Protein AF-A0A1C0S7F3-F1 (afdb_monomer_lite)

Structure (mmCIF, N/CA/C/O backbone):
data_AF-A0A1C0S7F3-F1
#
_entry.id   AF-A0A1C0S7F3-F1
#
loop_
_atom_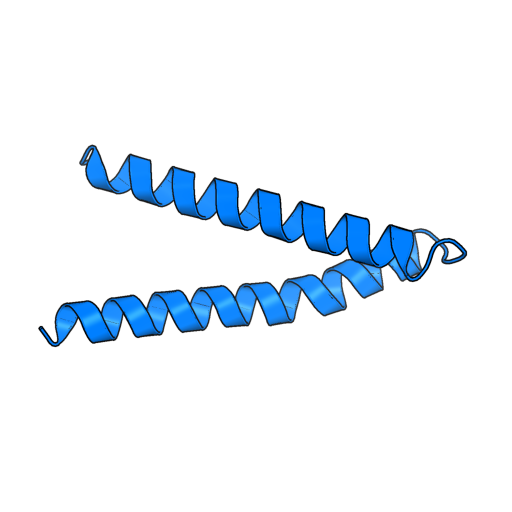site.group_PDB
_atom_site.id
_atom_site.type_symbol
_atom_site.label_atom_id
_atom_site.label_alt_id
_atom_site.label_comp_id
_atom_site.label_asym_id
_atom_site.label_entity_id
_atom_site.label_seq_id
_atom_site.pdbx_PDB_ins_code
_atom_site.Cartn_x
_atom_site.Cartn_y
_atom_site.Cartn_z
_atom_site.occupancy
_atom_site.B_iso_or_equiv
_atom_site.auth_seq_id
_atom_site.auth_comp_id
_atom_site.auth_asym_id
_atom_site.auth_atom_id
_atom_site.pdbx_PDB_model_num
ATOM 1 N N . MET A 1 1 ? -0.579 10.258 27.683 1.00 50.22 1 MET A N 1
ATOM 2 C CA . MET A 1 1 ? -1.158 9.360 26.655 1.00 50.22 1 MET A CA 1
ATOM 3 C C . MET A 1 1 ? -1.567 8.060 27.327 1.00 50.22 1 MET A C 1
ATOM 5 O O . MET A 1 1 ? -0.745 7.488 28.028 1.00 50.22 1 MET A O 1
ATOM 9 N N . SER A 1 2 ? -2.820 7.624 27.173 1.00 55.00 2 SER A N 1
ATOM 10 C CA . SER A 1 2 ? -3.279 6.334 27.714 1.00 55.00 2 SER A CA 1
ATOM 11 C C . SER A 1 2 ? -2.577 5.183 26.983 1.00 55.00 2 SER A C 1
ATOM 13 O O . SER A 1 2 ? -2.445 5.226 25.760 1.00 55.00 2 SER A O 1
ATOM 15 N N . GLU A 1 3 ? -2.142 4.151 27.709 1.00 61.84 3 GLU A N 1
ATOM 16 C CA . GLU A 1 3 ? -1.423 2.977 27.181 1.00 61.84 3 GLU A CA 1
ATOM 17 C C . GLU A 1 3 ? -2.159 2.291 26.007 1.00 61.84 3 GLU A C 1
ATOM 19 O O . GLU A 1 3 ? -1.539 1.730 25.104 1.00 61.84 3 GLU A O 1
ATOM 24 N N . LYS A 1 4 ? -3.493 2.417 25.969 1.00 59.88 4 LYS A N 1
ATOM 25 C CA . LYS A 1 4 ? -4.367 1.910 24.902 1.00 59.88 4 LYS A CA 1
ATOM 26 C C . LYS A 1 4 ? -4.193 2.651 23.563 1.00 59.88 4 LYS A C 1
ATOM 28 O O . LYS A 1 4 ? -4.294 2.019 22.518 1.00 59.88 4 LYS A O 1
ATOM 33 N N . SER A 1 5 ? -3.882 3.954 23.586 1.00 62.03 5 SER A N 1
ATOM 34 C CA . SER A 1 5 ? -3.597 4.765 22.380 1.00 62.03 5 SER A CA 1
ATOM 35 C C . SER A 1 5 ? -2.313 4.299 21.701 1.00 62.03 5 SER A C 1
ATOM 37 O O . SER A 1 5 ? -2.277 4.064 20.499 1.00 62.03 5 SER A O 1
ATOM 39 N N . ARG A 1 6 ? -1.277 4.044 22.508 1.00 68.25 6 ARG A N 1
ATOM 40 C CA . ARG A 1 6 ? 0.060 3.674 22.033 1.00 68.25 6 ARG A CA 1
ATOM 41 C C . ARG A 1 6 ? 0.073 2.316 21.325 1.00 68.25 6 ARG A C 1
ATOM 43 O O . ARG A 1 6 ? 0.758 2.145 20.325 1.00 68.25 6 ARG A O 1
ATOM 50 N N . LYS A 1 7 ? -0.710 1.353 21.828 1.00 71.62 7 LYS A N 1
ATOM 51 C CA . LYS A 1 7 ? -0.866 0.029 21.200 1.00 71.62 7 LYS A CA 1
ATOM 52 C C . LYS A 1 7 ? -1.610 0.113 19.865 1.00 71.62 7 LYS A C 1
ATOM 54 O O . LYS A 1 7 ? -1.241 -0.598 18.941 1.00 71.62 7 LYS A O 1
ATOM 59 N N . SER A 1 8 ? -2.614 0.986 19.758 1.00 73.06 8 SER A N 1
ATOM 60 C CA . SER A 1 8 ? -3.350 1.213 18.506 1.00 73.06 8 SER A CA 1
ATOM 61 C C . SER A 1 8 ? -2.484 1.890 17.444 1.00 73.06 8 SER A C 1
ATOM 63 O O . SER A 1 8 ? -2.511 1.467 16.297 1.00 73.06 8 SER A O 1
ATOM 65 N N . GLU A 1 9 ? -1.696 2.897 17.829 1.00 76.31 9 GLU A N 1
ATOM 66 C CA . GLU A 1 9 ? -0.768 3.600 16.928 1.00 76.31 9 GLU A CA 1
ATOM 67 C C . GLU A 1 9 ? 0.320 2.662 16.389 1.00 76.31 9 GLU A C 1
ATOM 69 O O . GLU A 1 9 ? 0.636 2.691 15.204 1.00 76.31 9 GLU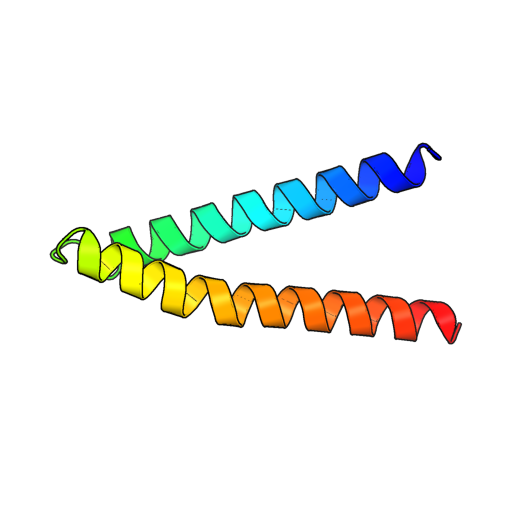 A O 1
ATOM 74 N N . LEU A 1 10 ? 0.861 1.780 17.237 1.00 83.00 10 LEU A N 1
ATOM 75 C CA . LEU A 1 10 ? 1.820 0.761 16.800 1.00 83.00 10 LEU A CA 1
ATOM 7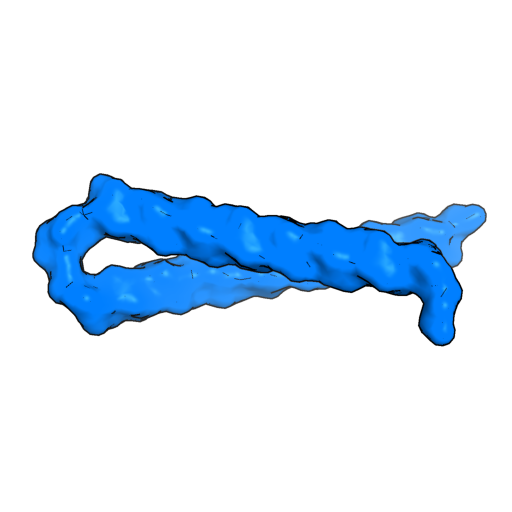6 C C . LEU A 1 10 ? 1.191 -0.259 15.848 1.00 83.00 10 LEU A C 1
ATOM 78 O O . LEU A 1 10 ? 1.839 -0.683 14.897 1.00 83.00 10 LEU A O 1
ATOM 82 N N . LEU A 1 11 ? -0.061 -0.651 16.090 1.00 80.56 11 LEU A N 1
ATOM 83 C CA . LEU A 1 11 ? -0.794 -1.556 15.206 1.00 80.56 11 LEU A CA 1
ATOM 84 C C . LEU A 1 11 ? -1.060 -0.916 13.841 1.00 80.56 11 LEU A C 1
ATOM 86 O O . LEU A 1 11 ? -0.800 -1.559 12.830 1.00 80.56 11 LEU A O 1
ATOM 90 N N . GLU A 1 12 ? -1.521 0.338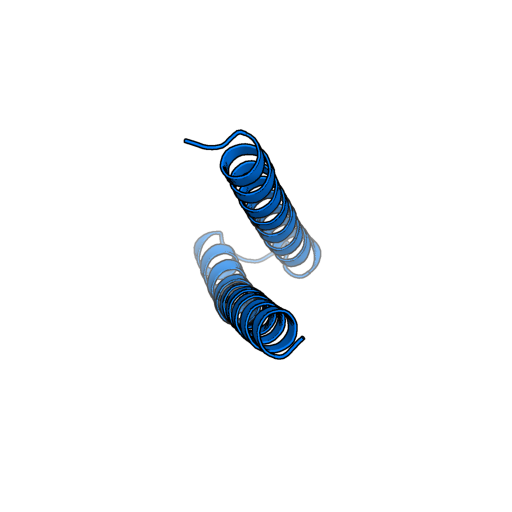 13.810 1.00 79.56 12 GLU A N 1
ATOM 91 C CA . GLU A 1 12 ? -1.688 1.098 12.563 1.00 79.56 12 GLU A CA 1
ATOM 92 C C . GLU A 1 12 ? -0.349 1.208 11.814 1.00 79.56 12 GLU A C 1
ATOM 94 O O . GLU A 1 12 ? -0.290 0.881 10.633 1.00 79.56 12 GLU A O 1
ATOM 99 N N . LEU A 1 13 ? 0.751 1.522 12.510 1.00 83.38 13 LEU A N 1
ATOM 100 C CA . LEU A 1 13 ? 2.081 1.611 11.898 1.00 83.38 13 LEU A CA 1
ATOM 101 C C . LEU A 1 13 ? 2.566 0.277 11.308 1.00 83.38 13 LEU A C 1
ATOM 103 O O . LEU A 1 13 ? 3.129 0.249 10.215 1.00 83.38 13 LEU A O 1
ATOM 107 N N . VAL A 1 14 ? 2.372 -0.836 12.022 1.00 86.94 14 VAL A N 1
ATOM 108 C CA . VAL A 1 14 ? 2.766 -2.172 11.544 1.00 86.94 14 VAL A CA 1
ATOM 109 C C . VAL A 1 14 ? 1.920 -2.594 10.347 1.00 86.94 14 VAL A C 1
ATOM 111 O O . VAL A 1 14 ? 2.453 -3.182 9.406 1.00 86.94 14 VAL A O 1
ATOM 114 N N . VAL A 1 15 ? 0.622 -2.285 10.361 1.00 84.81 15 VAL A N 1
ATOM 115 C CA . VAL A 1 15 ? -0.269 -2.542 9.225 1.00 84.81 15 VAL A CA 1
ATOM 116 C C . VAL A 1 15 ? 0.169 -1.724 8.014 1.00 84.81 15 VAL A C 1
ATOM 118 O O . VAL A 1 15 ? 0.309 -2.299 6.939 1.00 84.81 15 VAL A O 1
ATOM 121 N N . ASP A 1 16 ? 0.472 -0.437 8.187 1.00 82.38 16 ASP A N 1
ATOM 122 C CA . ASP A 1 16 ? 0.937 0.428 7.099 1.00 82.38 16 ASP A CA 1
ATOM 123 C C . ASP A 1 16 ? 2.279 -0.044 6.522 1.00 82.38 16 ASP A C 1
ATOM 125 O O . ASP A 1 16 ? 2.432 -0.145 5.302 1.00 82.38 16 ASP A O 1
ATOM 129 N N . LEU A 1 17 ? 3.239 -0.411 7.379 1.00 87.75 17 LEU A N 1
ATOM 130 C CA . LEU A 1 17 ? 4.531 -0.961 6.954 1.00 87.75 17 LEU A CA 1
ATOM 131 C C . LEU A 1 17 ? 4.375 -2.298 6.224 1.00 87.75 17 LEU A C 1
ATOM 133 O O . LEU A 1 17 ? 4.978 -2.501 5.169 1.00 87.75 17 LEU A O 1
ATOM 137 N N . GLY A 1 18 ? 3.560 -3.205 6.767 1.00 89.31 18 GLY A N 1
ATOM 138 C CA . GLY A 1 18 ? 3.300 -4.508 6.161 1.00 89.31 18 GLY A CA 1
ATOM 139 C C . GLY A 1 18 ? 2.607 -4.380 4.807 1.00 89.31 18 GLY A C 1
ATOM 140 O O . GLY A 1 18 ? 2.976 -5.063 3.852 1.00 89.31 18 GLY A O 1
ATOM 141 N N . LEU A 1 19 ? 1.648 -3.461 4.700 1.00 87.00 19 LEU A N 1
ATOM 142 C CA . LEU A 1 19 ? 0.925 -3.186 3.467 1.00 87.00 19 LEU A CA 1
ATOM 143 C C . LEU A 1 19 ? 1.835 -2.560 2.407 1.00 87.00 19 LEU A C 1
ATOM 145 O O . LEU A 1 19 ? 1.842 -3.015 1.265 1.00 87.00 19 LEU A O 1
ATOM 149 N N . GLY A 1 20 ? 2.641 -1.566 2.789 1.00 86.12 20 GLY A N 1
ATOM 150 C CA . GLY A 1 20 ? 3.625 -0.948 1.902 1.00 86.12 20 GLY A CA 1
ATOM 151 C C . GLY A 1 20 ? 4.629 -1.971 1.374 1.00 86.12 20 GLY A C 1
ATOM 152 O O . GLY A 1 20 ? 4.847 -2.056 0.167 1.00 86.12 20 GLY A O 1
ATOM 153 N N . PHE A 1 21 ? 5.166 -2.818 2.257 1.00 91.25 21 PHE A N 1
ATOM 154 C CA . PHE A 1 21 ? 6.058 -3.906 1.862 1.00 91.25 21 PHE A CA 1
ATOM 155 C C . PHE A 1 21 ? 5.385 -4.878 0.887 1.00 91.25 21 PHE A C 1
ATOM 157 O O . PHE A 1 21 ? 5.978 -5.236 -0.129 1.00 91.25 21 PHE A O 1
ATOM 164 N N . LEU A 1 22 ? 4.134 -5.270 1.148 1.00 91.12 22 LEU A N 1
ATOM 165 C CA . LEU A 1 22 ? 3.387 -6.172 0.273 1.00 91.12 22 LEU A CA 1
ATOM 166 C C . LEU A 1 22 ? 3.187 -5.576 -1.127 1.00 91.12 22 LEU A C 1
ATOM 168 O O . LEU A 1 22 ? 3.396 -6.274 -2.116 1.00 91.12 22 LEU A O 1
ATOM 172 N N . VAL A 1 23 ? 2.823 -4.292 -1.218 1.00 89.31 23 VAL A N 1
ATOM 173 C CA . VAL A 1 23 ? 2.636 -3.598 -2.502 1.00 89.31 23 VAL A CA 1
ATOM 174 C C . VAL A 1 23 ? 3.951 -3.516 -3.275 1.00 89.31 23 VAL A C 1
ATOM 176 O O . VAL A 1 23 ? 3.968 -3.811 -4.467 1.00 89.31 23 VAL A O 1
ATOM 179 N N . ILE A 1 24 ? 5.058 -3.182 -2.604 1.00 89.38 24 ILE A N 1
ATOM 180 C CA . ILE A 1 24 ? 6.386 -3.139 -3.232 1.00 89.38 24 ILE A CA 1
ATOM 181 C C . ILE A 1 24 ? 6.752 -4.517 -3.788 1.00 89.38 24 ILE A C 1
ATOM 183 O O . ILE A 1 24 ? 7.038 -4.644 -4.975 1.00 89.38 24 ILE A O 1
ATOM 187 N N . ARG A 1 25 ? 6.663 -5.566 -2.961 1.00 91.31 25 ARG A N 1
ATOM 188 C CA . ARG A 1 25 ? 6.986 -6.940 -3.375 1.00 91.31 25 ARG A CA 1
ATOM 189 C C . ARG A 1 25 ? 6.082 -7.437 -4.495 1.00 91.31 25 ARG A C 1
ATOM 191 O O . ARG A 1 25 ? 6.552 -8.143 -5.382 1.00 91.31 25 ARG A O 1
ATOM 198 N N . PHE A 1 26 ? 4.804 -7.069 -4.470 1.00 91.25 26 PHE A N 1
ATOM 199 C CA . PHE A 1 26 ? 3.868 -7.390 -5.539 1.00 91.25 26 PHE A CA 1
ATOM 200 C C . PHE A 1 26 ? 4.283 -6.737 -6.859 1.00 91.25 26 PHE A C 1
ATOM 202 O O . PHE A 1 26 ? 4.324 -7.423 -7.875 1.00 91.25 26 PHE A O 1
ATOM 209 N N . VAL A 1 27 ? 4.629 -5.446 -6.851 1.00 90.06 27 VAL A N 1
ATOM 210 C CA . VAL A 1 27 ? 5.054 -4.733 -8.065 1.00 90.06 27 VAL A CA 1
ATOM 211 C C . VAL A 1 27 ? 6.387 -5.264 -8.584 1.00 90.06 27 VAL A C 1
ATOM 213 O O . VAL A 1 27 ? 6.493 -5.521 -9.779 1.00 90.06 27 VAL A O 1
ATOM 216 N N . GLU A 1 28 ? 7.369 -5.495 -7.708 1.00 89.31 28 GLU A N 1
ATOM 217 C CA . GLU A 1 28 ? 8.652 -6.111 -8.079 1.00 89.31 28 GLU A CA 1
ATOM 218 C C . GLU A 1 28 ? 8.457 -7.489 -8.724 1.00 89.31 28 GLU A C 1
ATOM 220 O O . GLU A 1 28 ? 9.121 -7.818 -9.703 1.00 89.31 28 GLU A O 1
ATOM 225 N N . HIS A 1 29 ? 7.540 -8.298 -8.185 1.00 91.00 29 HIS A N 1
ATOM 226 C CA . HIS A 1 29 ? 7.285 -9.645 -8.685 1.00 91.00 29 HIS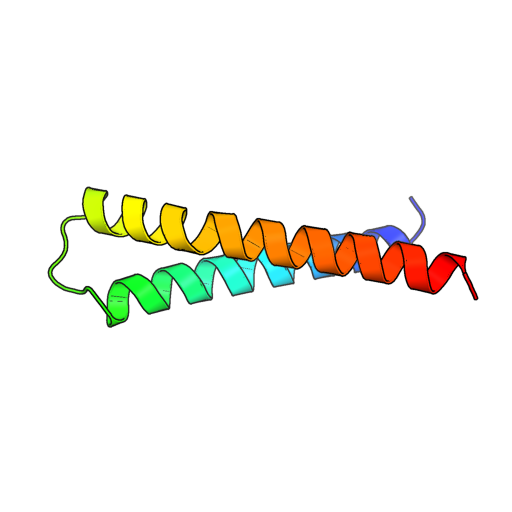 A CA 1
ATOM 227 C C . HIS A 1 29 ? 6.457 -9.662 -9.976 1.00 91.00 29 HIS A C 1
ATOM 229 O O . HIS A 1 29 ? 6.741 -10.450 -10.875 1.00 91.00 29 HIS A O 1
ATOM 235 N N . ALA A 1 30 ? 5.434 -8.812 -10.078 1.00 90.25 30 ALA A N 1
ATOM 236 C CA . ALA A 1 30 ? 4.540 -8.759 -11.233 1.00 90.25 30 ALA A CA 1
ATOM 237 C C . ALA A 1 30 ? 5.148 -7.998 -12.422 1.00 90.25 30 ALA A C 1
ATOM 239 O O . ALA A 1 30 ? 4.803 -8.276 -13.570 1.00 90.25 30 ALA A O 1
ATOM 240 N N . PHE A 1 31 ? 6.049 -7.047 -12.157 1.00 89.56 31 PHE A N 1
ATOM 241 C CA . PHE A 1 31 ? 6.646 -6.168 -13.162 1.00 89.56 31 PHE A CA 1
ATOM 242 C C . PHE A 1 31 ? 8.177 -6.039 -12.998 1.00 89.56 31 PHE A C 1
ATOM 244 O O . PHE A 1 31 ? 8.690 -4.930 -12.794 1.00 89.56 31 PHE A O 1
ATOM 251 N N . PRO A 1 32 ? 8.928 -7.152 -13.109 1.00 86.06 32 PRO A N 1
ATOM 252 C CA . PRO A 1 32 ? 10.368 -7.169 -12.842 1.00 86.06 32 PRO A CA 1
ATOM 253 C C . PRO A 1 32 ? 11.186 -6.357 -13.858 1.00 86.06 32 PRO A C 1
ATOM 255 O O . PRO A 1 32 ? 12.197 -5.768 -13.496 1.00 86.06 32 PRO A O 1
ATOM 258 N N . GLU A 1 33 ? 10.723 -6.270 -15.107 1.00 91.44 33 GLU A N 1
ATOM 259 C CA . GLU A 1 33 ? 11.427 -5.602 -16.217 1.00 91.44 33 GLU A CA 1
ATOM 260 C C . GLU A 1 33 ? 11.175 -4.084 -16.289 1.00 91.44 33 GLU A C 1
ATOM 262 O O . GLU A 1 33 ? 11.664 -3.397 -17.187 1.00 91.44 33 GLU A O 1
ATOM 267 N N . GLN A 1 34 ? 10.358 -3.539 -15.384 1.00 89.69 34 GLN A N 1
ATOM 268 C CA . GLN A 1 34 ? 10.018 -2.121 -15.410 1.00 89.69 34 GLN A CA 1
ATOM 269 C C . GLN A 1 34 ? 11.147 -1.263 -14.847 1.00 89.69 34 GLN A C 1
ATOM 271 O O . GLN A 1 34 ? 11.781 -1.589 -13.846 1.00 89.69 34 GLN A O 1
ATOM 276 N N . THR A 1 35 ? 11.342 -0.093 -15.452 1.00 91.75 35 THR A N 1
ATOM 277 C CA . THR A 1 35 ? 12.265 0.908 -14.906 1.00 91.75 35 THR A CA 1
ATOM 278 C C . THR A 1 35 ? 11.793 1.397 -13.536 1.00 91.75 35 THR A C 1
ATOM 280 O O . THR A 1 35 ? 10.593 1.438 -13.252 1.00 91.75 35 THR A O 1
ATOM 283 N N . PHE A 1 36 ? 12.738 1.833 -12.697 1.00 87.69 36 PHE A N 1
ATOM 284 C CA . PHE A 1 36 ? 12.465 2.290 -11.330 1.00 87.69 36 PHE A CA 1
ATOM 285 C C . PHE A 1 36 ? 11.320 3.314 -11.244 1.00 87.69 36 PHE A C 1
ATOM 287 O O . PHE A 1 36 ? 10.456 3.209 -10.378 1.00 87.69 36 PHE A O 1
ATOM 294 N N . LEU A 1 37 ? 11.264 4.279 -12.171 1.00 91.81 37 LEU A N 1
ATOM 295 C CA . LEU A 1 37 ? 10.203 5.292 -12.200 1.00 91.81 37 LEU A CA 1
ATOM 296 C C . LEU A 1 37 ? 8.819 4.691 -12.467 1.00 91.81 37 LEU A C 1
ATOM 298 O O . LEU A 1 37 ? 7.835 5.128 -11.872 1.00 91.81 37 LEU A O 1
ATOM 302 N N . VAL A 1 38 ? 8.735 3.679 -13.332 1.00 91.12 38 VAL A N 1
ATOM 303 C CA . VAL A 1 38 ? 7.472 2.996 -13.633 1.00 91.12 38 VAL A CA 1
ATOM 304 C C . VAL A 1 38 ? 7.048 2.119 -12.458 1.00 91.12 38 VAL A C 1
ATOM 306 O O . VAL A 1 38 ? 5.879 2.140 -12.082 1.00 91.12 38 VAL A O 1
ATOM 309 N N . GLN A 1 39 ? 7.986 1.419 -11.816 1.00 88.75 39 GLN A N 1
ATOM 310 C CA . GLN A 1 39 ? 7.699 0.669 -10.590 1.00 88.75 39 GLN A CA 1
ATOM 311 C C . GLN A 1 39 ? 7.204 1.589 -9.472 1.00 88.75 39 GLN A C 1
ATOM 313 O O . GLN A 1 39 ? 6.195 1.291 -8.838 1.00 88.75 39 GLN A O 1
ATOM 318 N N . LEU A 1 40 ? 7.844 2.744 -9.275 1.00 89.75 40 LEU A N 1
ATOM 319 C CA . LEU A 1 40 ? 7.406 3.736 -8.295 1.00 89.75 40 LEU A CA 1
ATOM 320 C C . LEU A 1 40 ? 5.996 4.256 -8.607 1.00 89.75 40 LEU A C 1
ATOM 322 O O . LEU A 1 40 ? 5.164 4.355 -7.705 1.00 89.75 40 LEU A O 1
ATOM 326 N N . ALA A 1 41 ? 5.701 4.542 -9.878 1.00 92.25 41 ALA A N 1
ATOM 327 C CA . ALA A 1 41 ? 4.368 4.958 -10.303 1.00 92.25 41 ALA A CA 1
ATOM 328 C C . ALA A 1 41 ? 3.314 3.868 -10.045 1.00 92.25 41 ALA A C 1
ATOM 330 O O . ALA A 1 41 ? 2.228 4.180 -9.562 1.00 92.25 41 ALA A O 1
ATOM 331 N N . LEU A 1 42 ? 3.637 2.596 -10.301 1.00 90.62 42 LEU A N 1
ATOM 332 C CA . LEU A 1 42 ? 2.762 1.455 -10.015 1.00 90.62 42 LEU A CA 1
ATOM 333 C C . LEU A 1 42 ? 2.540 1.264 -8.510 1.00 90.62 42 LEU A C 1
ATOM 335 O O . LEU A 1 42 ? 1.406 1.059 -8.081 1.00 90.62 42 LEU A O 1
ATOM 339 N N . ILE A 1 43 ? 3.595 1.385 -7.701 1.00 89.69 43 ILE A N 1
ATOM 340 C CA . ILE A 1 43 ? 3.500 1.321 -6.238 1.00 89.69 43 ILE A CA 1
ATOM 341 C C . ILE A 1 43 ? 2.577 2.425 -5.732 1.00 89.69 43 ILE A C 1
ATOM 343 O O . ILE A 1 43 ? 1.672 2.137 -4.958 1.00 89.69 43 ILE A O 1
ATOM 347 N N . LEU A 1 44 ? 2.748 3.667 -6.191 1.00 89.56 44 LEU A N 1
ATOM 348 C CA . LEU A 1 44 ? 1.869 4.777 -5.813 1.00 89.56 44 LEU A CA 1
ATOM 349 C C . LEU A 1 44 ? 0.426 4.541 -6.274 1.00 89.56 44 LEU A C 1
ATOM 351 O O . LEU A 1 44 ? -0.507 4.738 -5.495 1.00 89.56 44 LEU A O 1
ATOM 355 N N . LEU A 1 45 ? 0.243 4.065 -7.508 1.00 91.81 45 LEU A N 1
ATOM 356 C CA . LEU A 1 45 ? -1.070 3.770 -8.079 1.00 91.81 45 LEU A CA 1
ATOM 357 C C . LEU A 1 45 ? -1.833 2.711 -7.273 1.00 91.81 45 LEU A C 1
ATOM 359 O O . LEU A 1 45 ? -3.053 2.794 -7.184 1.00 91.81 45 LEU A O 1
ATOM 363 N N . ILE A 1 46 ? -1.135 1.739 -6.681 1.00 88.25 46 ILE A N 1
ATOM 364 C CA . ILE A 1 46 ? -1.739 0.666 -5.880 1.00 88.25 46 ILE A CA 1
ATOM 365 C C . ILE A 1 46 ? -1.852 1.073 -4.404 1.00 88.25 46 ILE A C 1
ATOM 367 O O . ILE A 1 46 ? -2.896 0.881 -3.785 1.00 88.25 46 ILE A O 1
ATOM 371 N N . ALA A 1 47 ? -0.808 1.665 -3.825 1.00 85.81 47 ALA A N 1
ATOM 372 C CA . ALA A 1 47 ? -0.766 2.013 -2.408 1.00 85.81 47 ALA A CA 1
ATOM 373 C C . ALA A 1 47 ? -1.808 3.078 -2.036 1.00 85.81 47 ALA A C 1
ATOM 375 O O . ALA A 1 47 ? -2.426 2.977 -0.979 1.00 85.81 47 ALA A O 1
ATOM 376 N N . VAL A 1 48 ? -2.052 4.066 -2.905 1.00 87.94 48 VAL A N 1
ATOM 377 C CA . VAL A 1 48 ? -3.030 5.141 -2.658 1.00 87.94 48 VAL A CA 1
ATOM 378 C C 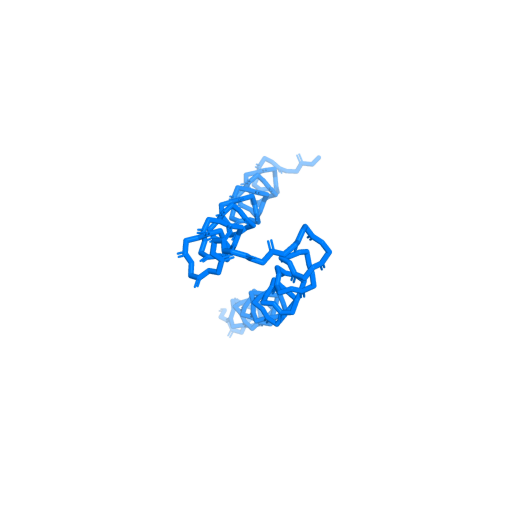. VAL A 1 48 ? -4.465 4.614 -2.477 1.00 87.94 48 VAL A C 1
ATOM 380 O O . VAL A 1 48 ? -5.060 4.890 -1.432 1.00 87.94 48 VAL A O 1
ATOM 383 N N . PRO A 1 49 ? -5.060 3.854 -3.420 1.00 88.19 49 PRO A N 1
ATOM 384 C CA . PRO A 1 49 ? -6.415 3.334 -3.250 1.00 88.19 49 PRO A CA 1
ATOM 385 C C . PRO A 1 49 ? -6.519 2.339 -2.092 1.00 88.19 49 PRO A C 1
ATOM 387 O O . PRO A 1 49 ? -7.531 2.333 -1.392 1.00 88.19 49 PRO A O 1
ATOM 390 N N . VAL A 1 50 ? -5.477 1.542 -1.840 1.00 86.44 50 VAL A N 1
ATOM 391 C CA . VAL A 1 50 ? -5.460 0.612 -0.703 1.00 86.44 50 VAL A CA 1
ATOM 392 C C . VAL A 1 50 ? -5.428 1.376 0.627 1.00 86.44 50 VAL A C 1
ATOM 394 O O . VAL A 1 50 ? -6.237 1.090 1.508 1.00 86.44 50 VAL A O 1
ATOM 397 N N . GLY A 1 51 ? -4.577 2.396 0.763 1.00 83.81 51 GLY A N 1
ATOM 398 C CA . GLY A 1 51 ? -4.528 3.250 1.954 1.00 83.81 51 GLY A CA 1
ATOM 399 C C . GLY A 1 51 ? -5.848 3.988 2.202 1.00 83.81 51 GLY A C 1
ATOM 400 O O . GLY A 1 51 ? -6.344 4.027 3.330 1.00 83.81 51 GLY A O 1
ATOM 401 N N . LEU A 1 52 ? -6.486 4.495 1.139 1.00 86.12 52 LEU A N 1
ATOM 402 C CA . LEU A 1 52 ? -7.826 5.088 1.217 1.00 86.12 52 LEU A CA 1
ATOM 403 C C . LEU A 1 52 ? -8.884 4.078 1.678 1.00 86.12 52 LEU A C 1
ATOM 405 O O . LEU A 1 52 ? -9.731 4.419 2.508 1.00 86.12 52 LEU A O 1
ATOM 409 N N . ALA A 1 53 ? -8.833 2.841 1.178 1.00 86.25 53 ALA A N 1
ATOM 410 C CA . ALA A 1 53 ? -9.749 1.780 1.583 1.00 86.25 53 ALA A CA 1
ATOM 411 C C . ALA A 1 53 ? -9.576 1.422 3.066 1.00 86.25 53 ALA A C 1
ATOM 413 O O . ALA A 1 53 ? -10.565 1.374 3.798 1.00 86.25 53 ALA A O 1
ATOM 414 N N . VAL A 1 54 ? -8.336 1.257 3.539 1.00 84.00 54 VAL A N 1
ATOM 415 C CA . VAL A 1 54 ? -8.036 1.009 4.960 1.00 84.00 54 VAL A CA 1
ATOM 416 C C . VAL A 1 54 ? -8.552 2.156 5.828 1.00 84.00 54 VAL A C 1
ATOM 418 O O . VAL A 1 54 ? -9.259 1.920 6.810 1.00 84.00 54 VAL A O 1
ATOM 421 N N . HIS A 1 55 ? -8.293 3.404 5.432 1.00 83.75 55 HIS A N 1
ATOM 422 C CA . HIS A 1 55 ? -8.780 4.574 6.159 1.00 83.75 55 HIS A CA 1
ATOM 423 C C . HIS A 1 55 ? -10.317 4.625 6.220 1.00 83.75 55 HIS A C 1
ATOM 425 O O . HIS A 1 55 ? -10.900 4.905 7.272 1.00 83.75 55 HIS A O 1
ATOM 431 N N . ALA A 1 56 ? -10.995 4.316 5.110 1.00 86.25 56 ALA A N 1
ATOM 432 C CA . ALA A 1 56 ? -12.452 4.253 5.054 1.00 86.25 56 ALA A CA 1
ATOM 433 C C . ALA A 1 56 ? -13.016 3.147 5.961 1.00 86.25 56 ALA A C 1
ATOM 435 O O . ALA A 1 56 ? -13.974 3.396 6.698 1.00 86.25 56 ALA A O 1
ATOM 436 N N . VAL A 1 57 ? -12.397 1.961 5.963 1.00 86.50 57 VAL A N 1
ATOM 437 C CA . VAL A 1 57 ? -12.772 0.834 6.830 1.00 86.50 57 VAL A CA 1
ATOM 438 C C . VAL A 1 57 ? -12.579 1.189 8.302 1.00 86.50 57 VAL A C 1
ATOM 440 O O . VAL A 1 57 ? -13.495 0.983 9.094 1.00 86.50 57 VAL A O 1
ATOM 443 N N . LEU A 1 58 ? -11.450 1.799 8.676 1.00 83.69 58 LEU A N 1
ATOM 444 C CA . LEU A 1 58 ? -11.204 2.258 10.048 1.00 83.69 58 LEU A CA 1
ATOM 445 C C . LEU A 1 58 ? -12.236 3.303 10.487 1.00 83.69 58 LEU A C 1
ATOM 447 O O . LEU A 1 58 ? -12.786 3.222 11.588 1.00 83.69 58 LEU A O 1
ATOM 451 N N . LYS A 1 59 ? -12.558 4.266 9.616 1.00 85.31 59 LYS A N 1
ATOM 452 C CA . LYS A 1 59 ? -13.585 5.282 9.883 1.00 85.31 59 LYS A CA 1
ATOM 453 C C . LYS A 1 59 ? -14.974 4.660 10.046 1.00 85.31 59 LYS A C 1
ATOM 455 O O . LYS A 1 59 ? -15.733 5.079 10.924 1.00 85.31 59 LYS A O 1
ATOM 460 N N . LEU A 1 60 ? -15.305 3.658 9.232 1.00 86.12 60 LEU A N 1
ATOM 461 C CA . LEU A 1 60 ? -16.564 2.922 9.324 1.00 86.12 60 LEU A CA 1
ATOM 462 C C . LEU A 1 60 ? -16.633 2.093 10.613 1.00 86.12 60 LEU A C 1
ATOM 464 O O . LEU A 1 60 ? -17.632 2.168 11.325 1.00 86.12 60 LEU A O 1
ATOM 468 N N . ALA A 1 61 ? -15.557 1.383 10.957 1.00 83.69 61 ALA A N 1
ATOM 469 C CA . ALA A 1 61 ? -15.442 0.605 12.185 1.00 83.69 61 ALA A CA 1
ATOM 470 C C . ALA A 1 61 ? -15.592 1.493 13.428 1.00 83.69 61 ALA A C 1
ATOM 472 O O . ALA A 1 61 ? -16.360 1.155 14.325 1.00 83.69 61 ALA A O 1
ATOM 473 N N . ARG A 1 62 ? -14.955 2.676 13.453 1.00 80.81 62 ARG A N 1
ATOM 474 C CA . ARG A 1 62 ? -15.126 3.660 14.540 1.00 80.81 62 ARG A CA 1
ATOM 475 C C . ARG A 1 62 ? -16.583 4.118 14.679 1.00 80.81 62 ARG A C 1
ATOM 477 O O . ARG A 1 62 ? -17.090 4.179 15.795 1.00 80.81 62 ARG A O 1
ATOM 484 N N . ARG A 1 63 ? -17.280 4.393 13.568 1.00 80.81 63 ARG A N 1
ATOM 485 C CA . ARG A 1 63 ? -18.714 4.752 13.589 1.00 80.81 63 ARG A CA 1
ATOM 486 C C . ARG A 1 63 ? -19.602 3.605 14.069 1.00 80.81 63 ARG A C 1
ATOM 488 O O . ARG A 1 63 ? -20.551 3.850 14.806 1.00 80.81 63 ARG A O 1
ATOM 495 N N . ALA A 1 64 ? -19.311 2.374 13.653 1.00 80.00 64 ALA A N 1
ATOM 496 C CA . ALA A 1 64 ? -20.043 1.189 14.094 1.00 80.00 64 ALA A CA 1
ATOM 497 C C . ALA A 1 64 ? -19.843 0.929 15.595 1.00 80.00 64 ALA A C 1
ATOM 499 O O . ALA A 1 64 ? -20.797 0.578 16.283 1.00 80.00 64 ALA A O 1
ATOM 500 N N . LEU A 1 65 ? -18.633 1.174 16.107 1.00 77.00 65 LEU A N 1
ATOM 501 C CA . LEU A 1 65 ? -18.304 1.032 17.524 1.00 77.00 65 LEU A CA 1
ATOM 502 C C . LEU A 1 65 ? -18.987 2.092 18.405 1.00 77.00 65 LEU A C 1
ATOM 504 O O . LEU A 1 65 ? -19.314 1.792 19.540 1.00 77.00 65 LEU A O 1
ATOM 508 N N . GLN A 1 66 ? -19.217 3.308 17.893 1.00 70.25 66 GLN A N 1
ATOM 509 C CA . GLN A 1 66 ? -19.924 4.383 18.614 1.00 70.25 66 GLN A CA 1
ATOM 510 C C . GLN A 1 66 ? -21.454 4.262 18.593 1.00 70.25 66 GLN A C 1
ATOM 512 O O . GLN A 1 66 ? -22.132 4.963 19.338 1.00 70.25 66 GLN A O 1
ATOM 517 N N . ARG A 1 67 ? -22.013 3.427 17.708 1.00 62.09 67 ARG A N 1
ATOM 518 C CA . ARG A 1 67 ? -23.459 3.145 17.657 1.00 62.09 67 ARG A CA 1
ATOM 519 C C . ARG A 1 67 ? -23.885 2.012 18.599 1.00 62.09 67 ARG A C 1
ATOM 521 O O . ARG A 1 67 ? -25.079 1.734 18.672 1.00 62.09 67 ARG A O 1
ATOM 528 N N . LYS A 1 68 ? -22.932 1.350 19.254 1.00 50.41 68 LYS A N 1
ATOM 529 C CA . LYS A 1 68 ? -23.151 0.316 20.268 1.00 50.41 68 LYS A CA 1
ATOM 530 C C . LYS A 1 68 ? -22.914 0.894 21.654 1.00 50.41 68 LYS A C 1
ATOM 532 O O . LYS A 1 68 ? -23.609 0.422 22.575 1.00 50.41 68 LYS A O 1
#

pLDDT: mean 82.92, std 10.24, range [50.22, 92.25]

Radius of gyration: 15.73 Å; chains: 1; bounding box: 36×19×44 Å

Secondary structure (DSSP, 8-state):
--HHHHHHHHHHHHHHHHHHHHHHHHHHHH-TTS-HHHHHHHHHHHHHHHHHHHHHHHHHHHHHHHT-

Sequence (68 aa):
MSEKSRKSELLELVVDLGLGFLVIRFVEHAFPEQTFLVQLALILLIAVPVGLAVHAVLKLARRALQRK

Foldseek 3Di:
DPPVVVVVVVVVVVVLVVLLVVLLVCLCVVPVPDDPVVSVVSSCVPSVVVVVVVVVVVVVVVVVVVVD